Protein AF-A0A924C1M6-F1 (afdb_monomer_lite)

Radius of gyration: 37.77 Å; chains: 1; bounding box: 69×16×115 Å

Sequence (127 aa):
LNNQKEQLKALEKSDDNAKREQRKLKNDQDDVRDRQRKIDKAQNKADRKRDNIESAQNKVAKQTNKLADANSDLIKIQEKFAKKKLRGNLSPIEISQFEVKITKQQLKIKEIETDILKAQQKFDKLQ

Structure (mmCIF, N/CA/C/O backbone):
data_AF-A0A924C1M6-F1
#
_entry.id   AF-A0A924C1M6-F1
#
loop_
_atom_site.group_PDB
_atom_site.id
_atom_site.type_symbol
_atom_site.label_atom_id
_atom_site.label_alt_id
_atom_site.label_comp_id
_atom_site.label_asym_id
_atom_site.label_entity_id
_atom_site.label_seq_id
_atom_site.pdbx_PDB_ins_code
_atom_site.Cartn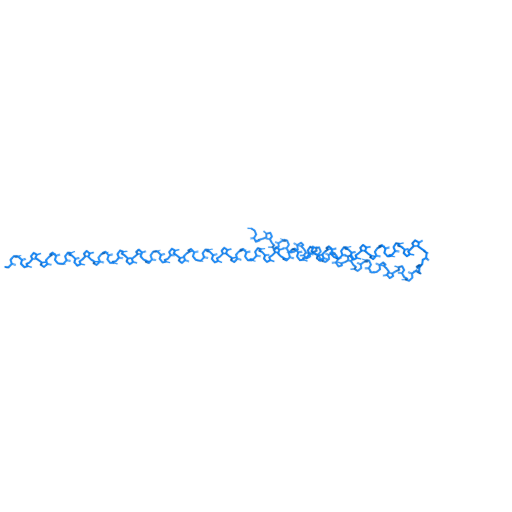_x
_atom_site.Cartn_y
_atom_site.Cartn_z
_atom_site.occupancy
_atom_site.B_iso_or_equiv
_atom_site.auth_seq_id
_atom_site.auth_comp_id
_atom_site.auth_asym_id
_atom_site.auth_atom_id
_atom_site.pdbx_PDB_model_num
ATOM 1 N N . LEU A 1 1 ? -39.194 5.567 76.533 1.00 59.44 1 LEU A N 1
ATOM 2 C CA . LEU A 1 1 ? -38.866 4.259 75.914 1.00 59.44 1 LEU A CA 1
ATOM 3 C C . LEU A 1 1 ? -39.363 4.131 74.465 1.00 59.44 1 LEU A C 1
ATOM 5 O O . LEU A 1 1 ? -38.539 3.818 73.619 1.00 59.44 1 LEU A O 1
ATOM 9 N N . ASN A 1 2 ? -40.629 4.433 74.125 1.00 66.94 2 ASN A N 1
ATOM 10 C CA . ASN A 1 2 ? -41.112 4.340 72.726 1.00 66.94 2 ASN A CA 1
ATOM 11 C C . ASN A 1 2 ? -40.412 5.293 71.735 1.00 66.94 2 ASN A C 1
ATOM 13 O O . ASN A 1 2 ? -40.023 4.859 70.657 1.00 66.94 2 ASN A O 1
ATOM 17 N N . ASN A 1 3 ? -40.162 6.544 72.130 1.00 73.94 3 ASN A N 1
ATOM 18 C CA . ASN A 1 3 ? -39.572 7.565 71.250 1.00 73.94 3 ASN A CA 1
ATOM 19 C C . ASN A 1 3 ? -38.124 7.226 70.805 1.00 73.94 3 ASN A C 1
ATOM 21 O O . ASN A 1 3 ? -37.757 7.383 69.647 1.00 73.94 3 ASN A O 1
ATOM 25 N N . GLN A 1 4 ? -37.313 6.637 71.695 1.00 74.31 4 GLN A N 1
ATOM 26 C CA . GLN A 1 4 ? -35.960 6.162 71.353 1.00 74.31 4 GLN A CA 1
ATOM 27 C C . GLN A 1 4 ? -35.978 4.977 70.372 1.00 74.31 4 GLN A C 1
ATOM 29 O O . GLN A 1 4 ? -35.093 4.848 69.531 1.00 74.31 4 GLN A O 1
ATOM 34 N N . LYS A 1 5 ? -36.997 4.112 70.455 1.00 80.69 5 LYS A N 1
ATOM 35 C CA . LYS A 1 5 ? -37.145 2.939 69.581 1.00 80.69 5 LYS A CA 1
ATOM 36 C C . LYS A 1 5 ? -37.547 3.337 68.155 1.00 80.69 5 LYS A C 1
ATOM 38 O O . LYS A 1 5 ? -37.121 2.696 67.197 1.00 80.69 5 LYS A O 1
ATOM 43 N N . GLU A 1 6 ? -38.343 4.395 68.011 1.00 81.62 6 GLU A N 1
ATOM 44 C CA . GLU A 1 6 ? -38.699 4.983 66.712 1.00 81.62 6 GLU A CA 1
ATOM 45 C C . GLU A 1 6 ? -37.519 5.713 66.068 1.00 81.62 6 GLU A C 1
ATOM 47 O O . GLU A 1 6 ? -37.264 5.519 64.880 1.00 81.62 6 GLU A O 1
ATOM 52 N N . GLN A 1 7 ? -36.744 6.467 66.853 1.00 81.50 7 GLN A N 1
ATOM 53 C CA . GLN A 1 7 ? -35.526 7.126 66.374 1.00 81.50 7 GLN A CA 1
ATOM 54 C C . GLN A 1 7 ? -34.475 6.122 65.878 1.00 81.50 7 GLN A C 1
ATOM 56 O O . GLN A 1 7 ? -33.917 6.312 64.800 1.00 81.50 7 GLN A O 1
ATOM 61 N N . LEU A 1 8 ? -34.258 5.016 66.602 1.00 84.00 8 LEU A N 1
ATOM 62 C CA . LEU A 1 8 ? -33.356 3.940 66.169 1.00 84.00 8 LEU A CA 1
ATOM 63 C C . LEU A 1 8 ? -33.808 3.298 64.847 1.00 84.00 8 LEU A C 1
ATOM 65 O O . LEU A 1 8 ? -32.993 3.128 63.945 1.00 84.00 8 LEU A O 1
ATOM 69 N N . LYS A 1 9 ? -35.109 3.014 64.685 1.00 88.81 9 LYS A N 1
ATOM 70 C CA . LYS A 1 9 ? -35.660 2.472 63.427 1.00 88.81 9 LYS A CA 1
ATOM 71 C C . LYS A 1 9 ? -35.554 3.447 62.253 1.00 88.81 9 LYS A C 1
ATOM 73 O O . LYS A 1 9 ? -35.373 3.017 61.116 1.00 88.81 9 LYS A O 1
ATOM 78 N N . ALA A 1 10 ? -35.721 4.746 62.496 1.00 87.06 10 ALA A N 1
ATOM 79 C CA . ALA A 1 10 ? -35.564 5.765 61.462 1.00 87.06 10 ALA A CA 1
ATOM 80 C C . ALA A 1 10 ? -34.099 5.886 61.016 1.00 87.06 10 ALA A C 1
ATOM 82 O O . ALA A 1 10 ? -33.828 5.975 59.818 1.00 87.06 10 ALA A O 1
ATOM 83 N N . LEU A 1 11 ? -33.163 5.820 61.968 1.00 87.38 11 LEU A N 1
ATOM 84 C CA . LEU A 1 11 ? -31.728 5.842 61.699 1.00 87.38 11 LEU A CA 1
ATOM 85 C C . LEU A 1 11 ? -31.282 4.606 60.901 1.00 87.38 11 LEU A C 1
ATOM 87 O O . LEU A 1 11 ? -30.569 4.747 59.914 1.00 87.38 11 LEU A O 1
ATOM 91 N N . GLU A 1 12 ? -31.768 3.418 61.266 1.00 88.69 12 GLU A N 1
ATOM 92 C CA . GLU A 1 12 ? -31.479 2.156 60.570 1.00 88.69 12 GLU A CA 1
ATOM 93 C C . GLU A 1 12 ? -31.988 2.165 59.117 1.00 88.69 12 GLU A C 1
ATOM 95 O O . GLU A 1 12 ? -31.250 1.828 58.194 1.00 88.69 12 GLU A O 1
ATOM 100 N N . LYS A 1 13 ? -33.213 2.658 58.876 1.00 91.25 13 LYS A N 1
ATOM 101 C CA . LYS A 1 13 ? -33.745 2.836 57.511 1.00 91.25 13 LYS A CA 1
ATOM 102 C C . LYS A 1 13 ? -32.950 3.852 56.690 1.00 91.25 13 LYS A C 1
ATOM 104 O O . LYS A 1 13 ? -32.805 3.677 55.481 1.00 91.25 13 LYS A O 1
ATOM 109 N N . SER A 1 14 ? -32.482 4.924 57.328 1.00 90.81 14 SER A N 1
ATOM 110 C CA . SER A 1 14 ? -31.649 5.940 56.679 1.00 90.81 14 SER A CA 1
ATOM 111 C C . SER A 1 14 ? -30.296 5.358 56.262 1.00 90.81 14 SER A C 1
ATOM 113 O O . SER A 1 14 ? -29.887 5.520 55.113 1.00 90.81 14 SER A O 1
ATOM 115 N N . ASP A 1 15 ? -29.649 4.600 57.151 1.00 91.94 15 ASP A N 1
ATOM 116 C CA . ASP A 1 15 ? -28.372 3.930 56.883 1.00 91.94 15 ASP A CA 1
ATOM 117 C C . ASP A 1 15 ? -28.503 2.861 55.781 1.00 91.94 15 ASP A C 1
ATOM 119 O O . ASP A 1 15 ? -27.688 2.792 54.859 1.00 91.94 15 ASP A O 1
ATOM 123 N N . ASP A 1 16 ? -29.586 2.079 55.791 1.00 93.69 16 ASP A N 1
ATOM 124 C CA . ASP A 1 16 ? -29.884 1.115 54.728 1.00 93.69 16 ASP A CA 1
ATOM 125 C C . ASP A 1 16 ? -30.121 1.782 53.367 1.00 93.69 16 ASP A C 1
ATOM 127 O O . ASP A 1 16 ? -29.648 1.285 52.337 1.00 93.69 16 ASP A O 1
ATOM 131 N N . ASN A 1 17 ? -30.830 2.913 53.337 1.00 94.06 17 ASN A N 1
ATOM 132 C CA . ASN A 1 17 ? -31.024 3.682 52.109 1.00 94.06 17 ASN A CA 1
ATOM 133 C C . ASN A 1 17 ? -29.704 4.271 51.601 1.00 94.06 17 ASN A C 1
ATOM 135 O O . ASN A 1 17 ? -29.398 4.113 50.418 1.00 94.06 17 ASN A O 1
ATOM 139 N N . ALA A 1 18 ? -28.884 4.845 52.485 1.00 93.38 18 ALA A N 1
ATOM 140 C CA . ALA A 1 18 ? -27.566 5.368 52.136 1.00 93.38 18 ALA A CA 1
ATOM 141 C C . ALA A 1 18 ? -26.653 4.270 51.560 1.00 93.38 18 ALA A C 1
ATOM 143 O O . ALA A 1 18 ? -26.032 4.463 50.514 1.00 93.38 18 ALA A O 1
ATOM 144 N N . LYS A 1 19 ? -26.635 3.072 52.162 1.00 94.88 19 LYS A N 1
ATOM 145 C CA . LYS A 1 19 ? -25.890 1.913 51.632 1.00 94.88 19 LYS A CA 1
ATOM 146 C C . LYS A 1 19 ? -26.399 1.470 50.263 1.00 94.88 19 LYS A C 1
ATOM 148 O O . LYS A 1 19 ? -25.598 1.117 49.396 1.00 94.88 19 LYS A O 1
ATOM 153 N N . ARG A 1 20 ? -27.719 1.452 50.046 1.00 94.88 20 ARG A N 1
ATOM 154 C CA . ARG A 1 20 ? -28.312 1.101 48.742 1.00 94.88 20 ARG A CA 1
ATOM 155 C C . ARG A 1 20 ? -27.936 2.114 47.668 1.00 94.88 20 ARG A C 1
ATOM 157 O O . ARG A 1 20 ? -27.592 1.711 46.561 1.00 94.88 20 ARG A O 1
ATOM 164 N N . GLU A 1 21 ? -27.973 3.397 47.993 1.00 94.31 21 GLU A N 1
ATOM 165 C CA . GLU A 1 21 ? -27.620 4.477 47.075 1.00 94.31 21 GLU A CA 1
ATOM 166 C C . GLU A 1 21 ? -26.126 4.470 46.742 1.00 94.31 21 GLU A C 1
ATOM 168 O O . GLU A 1 21 ? -25.753 4.523 45.573 1.00 94.31 21 GLU A O 1
ATOM 173 N N . GLN A 1 22 ? -25.269 4.238 47.737 1.00 94.94 22 GLN A N 1
ATOM 174 C CA . GLN A 1 22 ? -23.832 4.076 47.528 1.00 94.94 22 GLN A CA 1
ATOM 175 C C . GLN A 1 22 ? -23.506 2.867 46.633 1.00 94.94 22 GLN A C 1
ATOM 177 O O . GLN A 1 22 ? -22.634 2.952 45.769 1.00 94.94 22 GLN A O 1
ATOM 182 N N . ARG A 1 23 ? -24.229 1.746 46.787 1.00 96.19 23 ARG A N 1
ATOM 183 C CA . ARG A 1 23 ? -24.095 0.579 45.894 1.00 96.19 23 ARG A CA 1
ATOM 184 C C . ARG A 1 23 ? -24.534 0.893 44.465 1.00 96.19 23 ARG A C 1
ATOM 186 O O . ARG A 1 23 ? -23.849 0.476 43.539 1.00 96.19 23 ARG A O 1
ATOM 193 N N . LYS A 1 24 ? -25.640 1.623 44.283 1.00 96.19 24 LYS A N 1
ATOM 194 C CA . LYS A 1 24 ? -26.103 2.048 42.951 1.00 96.19 24 LYS A CA 1
ATOM 195 C C . LYS A 1 24 ? -25.076 2.946 42.270 1.00 96.19 24 LYS A C 1
ATOM 197 O O . LYS A 1 24 ? -24.650 2.625 41.173 1.00 96.19 24 LYS A O 1
ATOM 202 N N . LEU A 1 25 ? -24.598 3.979 42.965 1.00 95.25 25 LEU A N 1
ATOM 203 C CA . LEU A 1 25 ? -23.572 4.884 42.441 1.00 95.25 25 LEU A CA 1
ATOM 204 C C . LEU A 1 25 ? -22.293 4.141 42.049 1.00 95.25 25 LEU A C 1
ATOM 206 O O . LEU A 1 25 ? -21.715 4.426 41.003 1.00 95.25 25 LEU A O 1
ATOM 210 N N . LYS A 1 26 ? -21.857 3.170 42.860 1.00 96.12 26 LYS A N 1
ATOM 211 C CA . LYS A 1 26 ? -20.696 2.341 42.524 1.00 96.12 26 LYS A CA 1
ATOM 212 C C . LYS A 1 26 ? -20.940 1.512 41.259 1.00 96.12 26 LYS A C 1
ATOM 214 O O . LYS A 1 26 ? -20.083 1.494 40.384 1.00 96.12 26 LYS A O 1
ATOM 219 N N . ASN A 1 27 ? -22.100 0.864 41.152 1.00 96.50 27 ASN A N 1
ATOM 220 C CA . ASN A 1 27 ? -22.454 0.088 39.964 1.00 96.50 27 ASN A CA 1
ATOM 221 C C . ASN A 1 27 ? -22.513 0.975 38.712 1.00 96.50 27 ASN A C 1
ATOM 223 O O . ASN A 1 27 ? -21.968 0.599 37.681 1.00 96.50 27 ASN A O 1
ATOM 227 N N . ASP A 1 28 ? -23.096 2.171 38.815 1.00 96.19 28 ASP A N 1
ATOM 228 C CA . ASP A 1 28 ? -23.160 3.129 37.708 1.00 96.19 28 ASP A CA 1
ATOM 229 C C . ASP A 1 28 ? -21.754 3.597 37.291 1.00 96.19 28 ASP A C 1
ATOM 231 O O . ASP A 1 28 ? -21.456 3.708 36.101 1.00 96.19 28 ASP A O 1
ATOM 235 N N . GLN A 1 29 ? -20.854 3.833 38.254 1.00 96.62 29 GLN A N 1
ATOM 236 C CA . GLN A 1 29 ? -19.452 4.163 37.976 1.00 96.62 29 GLN A CA 1
ATOM 237 C C . GLN A 1 29 ? -18.710 3.018 37.280 1.00 96.62 29 GLN A C 1
ATOM 239 O O . GLN A 1 29 ? -17.971 3.264 36.321 1.00 96.62 29 GLN A O 1
ATOM 244 N N . ASP A 1 30 ? -18.901 1.782 37.742 1.00 97.56 30 ASP A N 1
ATOM 245 C CA . ASP A 1 30 ? -18.298 0.593 37.136 1.00 97.56 30 ASP A CA 1
ATOM 246 C C . ASP A 1 30 ? -18.821 0.393 35.699 1.00 97.56 30 ASP A C 1
ATOM 248 O O . ASP A 1 30 ? -18.026 0.204 34.773 1.00 97.56 30 ASP A O 1
ATOM 252 N N . ASP A 1 31 ? -20.126 0.574 35.474 1.00 97.44 31 ASP A N 1
ATOM 253 C CA . ASP A 1 31 ? -20.755 0.518 34.151 1.00 97.44 31 ASP A CA 1
ATOM 254 C C . ASP A 1 31 ? -20.215 1.593 33.199 1.00 97.44 31 ASP A C 1
ATOM 256 O O . ASP A 1 31 ? -19.897 1.306 32.038 1.00 97.44 31 ASP A O 1
ATOM 260 N N . VAL A 1 32 ? -20.085 2.839 33.667 1.00 97.31 32 VAL A N 1
ATOM 261 C CA . VAL A 1 32 ? -19.502 3.937 32.880 1.00 97.31 32 VAL A CA 1
ATOM 262 C C . VAL A 1 32 ? -18.053 3.621 32.521 1.00 97.31 32 VAL A C 1
ATOM 264 O O . VAL A 1 32 ? -17.654 3.776 31.364 1.00 97.31 32 VAL A O 1
ATOM 267 N N . ARG A 1 33 ? -17.265 3.120 33.477 1.00 97.12 33 ARG A N 1
ATOM 268 C CA . ARG A 1 33 ? -15.863 2.757 33.250 1.00 97.12 33 ARG A CA 1
ATOM 269 C C . ARG A 1 33 ? -15.726 1.635 32.226 1.00 97.12 33 ARG A C 1
ATOM 271 O O . ARG A 1 33 ? -14.847 1.692 31.363 1.00 97.12 33 ARG A O 1
ATOM 278 N N . ASP A 1 34 ? -16.589 0.631 32.287 1.00 97.62 34 ASP A N 1
ATOM 279 C CA . ASP A 1 34 ? -16.573 -0.477 31.338 1.00 97.62 34 ASP A CA 1
ATOM 280 C C . ASP A 1 34 ? -17.051 -0.063 29.945 1.00 97.62 34 ASP A C 1
ATOM 282 O O . ASP A 1 34 ? -16.489 -0.524 28.944 1.00 97.62 34 ASP A O 1
ATOM 286 N N . ARG A 1 35 ? -18.018 0.857 29.846 1.00 97.06 35 ARG A N 1
ATOM 287 C CA . ARG A 1 35 ? -18.387 1.488 28.568 1.00 97.06 35 ARG A CA 1
ATOM 288 C C . ARG A 1 35 ? -17.218 2.278 27.985 1.00 97.06 35 ARG A C 1
ATOM 290 O O . ARG A 1 35 ? -16.899 2.067 26.816 1.00 97.06 35 ARG A O 1
ATOM 297 N N . GLN A 1 36 ? -16.533 3.093 28.788 1.00 97.25 36 GLN A N 1
ATOM 298 C CA . GLN A 1 36 ? -15.367 3.855 28.333 1.00 97.25 36 GLN A CA 1
ATOM 299 C C . GLN A 1 36 ? -14.266 2.927 27.812 1.00 97.25 36 GLN A C 1
ATOM 301 O O . GLN A 1 36 ? -13.809 3.078 26.685 1.00 97.25 36 GLN A O 1
ATOM 306 N N . ARG A 1 37 ? -13.932 1.865 28.557 1.00 97.81 37 ARG A N 1
ATOM 307 C CA . ARG A 1 37 ? -12.951 0.858 28.115 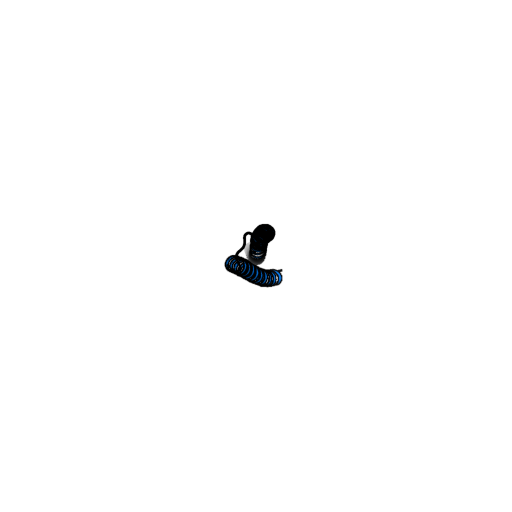1.00 97.81 37 ARG A CA 1
ATOM 308 C C . ARG A 1 37 ? -13.327 0.196 26.789 1.00 97.81 37 ARG A C 1
ATOM 310 O O . ARG A 1 37 ? -12.443 -0.138 26.001 1.00 97.81 37 ARG A O 1
ATOM 317 N N . LYS A 1 38 ? -14.618 -0.062 26.546 1.00 97.75 38 LYS A N 1
ATOM 318 C CA . LYS A 1 38 ? -15.092 -0.624 25.270 1.00 97.75 38 LYS A CA 1
ATOM 319 C C . LYS A 1 38 ? -14.931 0.383 24.131 1.00 97.75 38 LYS A C 1
ATOM 321 O O . LYS A 1 38 ? -14.486 -0.020 23.057 1.00 97.75 38 LYS A O 1
ATOM 326 N N . ILE A 1 39 ? -15.238 1.657 24.377 1.00 97.38 39 ILE A N 1
ATOM 327 C CA . ILE A 1 39 ? -15.037 2.749 23.416 1.00 97.38 39 ILE A CA 1
ATOM 328 C C . ILE A 1 39 ? -13.551 2.876 23.070 1.00 97.38 39 ILE A C 1
ATOM 330 O O . ILE A 1 39 ? -13.207 2.790 21.893 1.00 97.38 39 ILE A O 1
ATOM 334 N N . ASP A 1 40 ? -12.667 2.947 24.066 1.00 97.31 40 ASP A N 1
ATOM 335 C CA . ASP A 1 40 ? -11.221 3.083 23.852 1.00 97.31 40 ASP A CA 1
ATOM 336 C C . ASP A 1 40 ? -10.656 1.896 23.054 1.00 97.31 40 ASP A C 1
ATOM 338 O O . ASP A 1 40 ? -9.836 2.051 22.149 1.00 97.31 40 ASP A O 1
ATOM 342 N N . LYS A 1 41 ? -11.111 0.669 23.349 1.00 97.69 41 LYS A N 1
ATOM 343 C CA . LYS A 1 41 ? -10.726 -0.529 22.581 1.00 97.69 41 LYS A CA 1
ATOM 344 C C . LYS A 1 41 ? -11.206 -0.462 21.132 1.00 97.69 41 LYS A C 1
ATOM 346 O O . LYS A 1 41 ? -10.471 -0.873 20.234 1.00 97.69 41 LYS A O 1
ATOM 351 N N . ALA A 1 42 ? -12.425 0.021 20.901 1.00 97.00 42 ALA A N 1
ATOM 352 C CA . ALA A 1 42 ? -12.978 0.168 19.561 1.00 97.00 42 ALA A CA 1
ATOM 353 C C . ALA A 1 42 ? -12.231 1.244 18.758 1.00 97.00 42 ALA A C 1
ATOM 355 O O . ALA A 1 42 ? -11.865 0.983 17.613 1.00 97.00 42 ALA A O 1
ATOM 356 N N . GLN A 1 43 ? -11.937 2.393 19.374 1.00 97.31 43 GLN A N 1
ATOM 357 C CA . GLN A 1 43 ? -11.142 3.471 18.776 1.00 97.31 43 GLN A CA 1
ATOM 358 C C . GLN A 1 43 ? -9.746 2.977 18.397 1.00 97.31 43 GLN A C 1
ATOM 360 O O . GLN A 1 43 ? -9.393 2.999 17.224 1.00 97.31 43 GLN A O 1
ATOM 365 N N . ASN A 1 44 ? -9.023 2.362 19.337 1.00 97.50 44 ASN A N 1
ATOM 366 C CA . ASN A 1 44 ? -7.699 1.795 19.069 1.00 97.50 44 ASN A CA 1
ATOM 367 C C . ASN A 1 44 ? -7.702 0.769 17.922 1.00 97.50 44 ASN A C 1
ATOM 369 O O . ASN A 1 44 ? -6.746 0.676 17.152 1.00 97.50 44 ASN A O 1
ATOM 373 N N . LYS A 1 45 ? -8.761 -0.043 17.797 1.00 96.50 45 LYS A N 1
ATOM 374 C CA . LYS A 1 45 ? -8.894 -0.997 16.687 1.00 96.50 45 LYS A CA 1
ATOM 375 C C . LYS A 1 45 ? -9.148 -0.284 15.355 1.00 96.50 45 LYS A C 1
ATOM 377 O O . LYS A 1 45 ? -8.615 -0.719 14.335 1.00 96.50 45 LYS A O 1
ATOM 382 N N . ALA A 1 46 ? -9.956 0.773 15.361 1.00 95.81 46 ALA A N 1
ATOM 383 C CA . ALA A 1 46 ? -10.233 1.580 14.180 1.00 95.81 46 ALA A CA 1
ATOM 384 C C . ALA A 1 46 ? -8.980 2.326 13.702 1.00 95.81 46 ALA A C 1
ATOM 386 O O . ALA A 1 46 ? -8.674 2.268 12.512 1.00 95.81 46 ALA A O 1
ATOM 387 N N . ASP A 1 47 ? -8.222 2.927 14.618 1.00 97.25 47 ASP A N 1
ATOM 388 C CA . ASP A 1 47 ? -6.983 3.643 14.306 1.00 97.25 47 ASP A CA 1
ATOM 389 C C 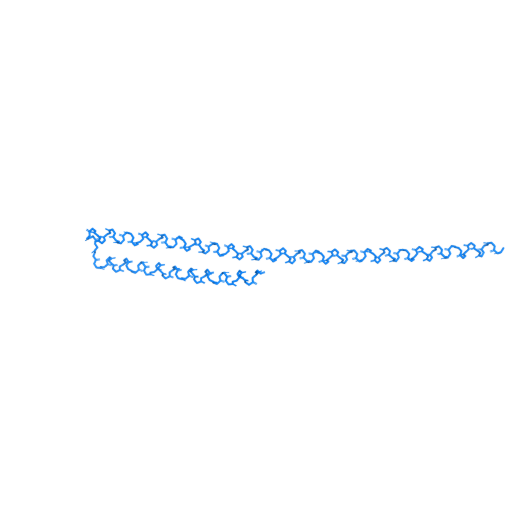. ASP A 1 47 ? -5.947 2.695 13.698 1.00 97.25 47 ASP A C 1
ATOM 391 O O . ASP A 1 47 ? -5.471 2.927 12.592 1.00 97.25 47 ASP A O 1
ATOM 395 N N . ARG A 1 48 ? -5.740 1.514 14.298 1.00 96.25 48 ARG A N 1
ATOM 396 C CA . ARG A 1 48 ? -4.882 0.473 13.701 1.00 96.25 48 ARG A CA 1
ATOM 397 C C . ARG A 1 48 ? -5.344 0.036 12.310 1.00 96.25 48 ARG A C 1
ATOM 399 O O . ARG A 1 48 ? -4.510 -0.279 11.463 1.00 96.25 48 ARG A O 1
ATOM 406 N N . LYS A 1 49 ? -6.659 -0.044 12.057 1.00 95.19 49 LYS A N 1
ATOM 407 C CA . LYS A 1 49 ? -7.174 -0.372 10.714 1.00 95.19 49 LYS A CA 1
ATOM 408 C C . LYS A 1 49 ? -6.826 0.750 9.729 1.00 95.19 49 LYS A C 1
ATOM 410 O O . LYS A 1 49 ? -6.364 0.441 8.635 1.00 95.19 49 LYS A O 1
ATOM 415 N N . ARG A 1 50 ? -7.000 2.017 10.121 1.00 95.44 50 ARG A N 1
ATOM 416 C CA . ARG A 1 50 ? -6.642 3.187 9.301 1.00 95.44 50 ARG A CA 1
ATOM 417 C C . ARG A 1 50 ? -5.151 3.216 8.977 1.00 95.44 50 ARG A C 1
ATOM 419 O O . ARG A 1 50 ? -4.818 3.263 7.797 1.00 95.44 50 ARG A O 1
ATOM 426 N N . ASP A 1 51 ? -4.285 3.058 9.975 1.00 96.44 51 ASP A N 1
ATOM 427 C CA . ASP A 1 51 ? -2.826 3.054 9.790 1.00 96.44 51 ASP A CA 1
ATOM 428 C C . ASP A 1 51 ? -2.375 1.958 8.812 1.00 96.44 51 ASP A C 1
ATOM 430 O O . ASP A 1 51 ? -1.510 2.168 7.955 1.00 96.44 51 ASP A O 1
ATOM 434 N N . ASN A 1 52 ? -2.988 0.772 8.906 1.00 95.56 52 ASN A N 1
ATOM 435 C CA . ASN A 1 52 ? -2.704 -0.342 8.004 1.00 95.56 52 ASN A CA 1
ATOM 436 C C . ASN A 1 52 ? -3.149 -0.049 6.564 1.00 95.56 52 ASN A C 1
ATOM 438 O O . ASN A 1 52 ? -2.404 -0.349 5.628 1.00 95.56 52 ASN A O 1
ATOM 442 N N . ILE A 1 53 ? -4.340 0.533 6.382 1.00 95.56 53 ILE A N 1
ATOM 443 C CA . ILE A 1 53 ? -4.853 0.943 5.066 1.00 95.56 53 ILE A CA 1
ATOM 444 C C . ILE A 1 53 ? -3.934 2.003 4.455 1.00 95.56 53 ILE A C 1
ATOM 446 O O . ILE A 1 53 ? -3.491 1.836 3.319 1.00 95.56 53 ILE A O 1
ATOM 450 N N . GLU A 1 54 ? -3.590 3.047 5.210 1.00 95.88 54 GLU A N 1
ATOM 451 C CA . GLU A 1 54 ? -2.719 4.128 4.744 1.00 95.88 54 GLU A CA 1
ATOM 452 C C . GLU A 1 54 ? -1.331 3.600 4.357 1.00 95.88 54 GLU A C 1
ATOM 454 O O . GLU A 1 54 ? -0.808 3.897 3.280 1.00 95.88 54 GLU A O 1
ATOM 459 N N . SER A 1 55 ? -0.747 2.738 5.191 1.00 95.56 55 SER A N 1
ATOM 460 C CA . SER A 1 55 ? 0.542 2.100 4.909 1.00 95.56 55 SER A CA 1
ATOM 461 C C . SER A 1 55 ? 0.506 1.261 3.628 1.00 95.56 55 SER A C 1
ATOM 463 O O . SER A 1 55 ? 1.448 1.296 2.827 1.00 95.56 55 SER A O 1
ATOM 465 N N . ALA A 1 56 ? -0.576 0.510 3.407 1.00 95.38 56 ALA A N 1
ATOM 466 C CA . ALA A 1 56 ? -0.759 -0.286 2.199 1.00 95.38 56 ALA A CA 1
ATOM 467 C C . ALA A 1 56 ? -0.959 0.598 0.953 1.00 95.38 56 ALA A C 1
ATOM 469 O O . ALA A 1 56 ? -0.311 0.352 -0.067 1.00 95.38 56 ALA A O 1
ATOM 470 N N . GLN A 1 57 ? -1.747 1.671 1.054 1.00 95.12 57 GLN A N 1
ATOM 471 C CA . GLN A 1 57 ? -1.937 2.652 -0.019 1.00 95.12 57 GLN A CA 1
ATOM 472 C C . GLN A 1 57 ? -0.616 3.326 -0.409 1.00 95.12 57 GLN A C 1
ATOM 474 O O . GLN A 1 57 ? -0.258 3.381 -1.586 1.00 95.12 57 GLN A O 1
ATOM 479 N N . ASN A 1 58 ? 0.166 3.756 0.583 1.00 95.94 58 ASN A N 1
ATOM 480 C CA . ASN A 1 58 ? 1.487 4.345 0.374 1.00 95.94 58 ASN A CA 1
ATOM 481 C C . ASN A 1 58 ? 2.445 3.376 -0.328 1.00 95.94 58 ASN A C 1
ATOM 483 O O . ASN A 1 58 ? 3.280 3.788 -1.138 1.00 95.94 58 ASN A O 1
ATOM 487 N N . LYS A 1 59 ? 2.337 2.074 -0.046 1.00 95.62 59 LYS A N 1
ATOM 488 C CA . LYS A 1 59 ? 3.143 1.055 -0.721 1.00 95.62 59 LYS A CA 1
ATOM 489 C C . LYS A 1 59 ? 2.768 0.907 -2.195 1.00 95.62 59 LYS A C 1
ATOM 491 O O . LYS A 1 59 ? 3.680 0.820 -3.017 1.00 95.62 59 LYS A O 1
ATOM 496 N N . VAL A 1 60 ? 1.474 0.911 -2.523 1.00 96.25 60 VAL A N 1
ATOM 497 C CA . VAL A 1 60 ? 0.999 0.916 -3.918 1.00 96.25 60 VAL A CA 1
ATOM 498 C C . VAL A 1 60 ? 1.531 2.155 -4.639 1.00 96.25 60 VAL A C 1
ATOM 500 O O . VAL A 1 60 ? 2.228 2.016 -5.640 1.00 96.25 60 VAL A O 1
ATOM 503 N N . ALA A 1 61 ? 1.328 3.348 -4.072 1.00 97.00 61 ALA A N 1
ATOM 504 C CA . ALA A 1 61 ? 1.779 4.608 -4.667 1.00 97.00 61 ALA A CA 1
ATOM 505 C C . ALA A 1 61 ? 3.294 4.629 -4.949 1.00 97.00 61 ALA A C 1
ATOM 507 O O . ALA A 1 61 ? 3.723 5.002 -6.041 1.00 97.00 61 ALA A O 1
ATOM 508 N N . LYS A 1 62 ? 4.122 4.160 -4.003 1.00 96.62 62 LYS A N 1
ATOM 509 C CA . LYS A 1 62 ? 5.581 4.066 -4.196 1.00 96.62 62 LYS A CA 1
ATOM 510 C C . LYS A 1 62 ? 5.970 3.151 -5.357 1.00 96.62 62 LYS A C 1
ATOM 512 O O . LYS A 1 62 ? 6.923 3.460 -6.068 1.00 96.62 62 LYS A O 1
ATOM 517 N N . GLN A 1 63 ? 5.280 2.025 -5.535 1.00 97.38 63 GLN A N 1
ATOM 518 C CA . GLN A 1 63 ? 5.573 1.111 -6.640 1.00 97.38 63 GLN A CA 1
ATOM 519 C C . GLN A 1 63 ? 5.089 1.672 -7.981 1.00 97.38 63 GLN A C 1
ATOM 521 O O . GLN A 1 63 ? 5.816 1.581 -8.965 1.00 97.38 63 GLN A O 1
ATOM 526 N N . THR A 1 64 ? 3.936 2.344 -8.010 1.00 96.62 64 THR A N 1
ATOM 527 C CA . THR A 1 64 ? 3.452 3.059 -9.201 1.00 96.62 64 THR A CA 1
ATOM 528 C C . THR A 1 64 ? 4.430 4.146 -9.650 1.00 96.62 64 THR A C 1
ATOM 530 O O . THR A 1 64 ? 4.730 4.243 -10.838 1.00 96.62 64 THR A O 1
ATOM 533 N N . ASN A 1 65 ? 5.009 4.909 -8.718 1.00 97.94 65 ASN A N 1
ATOM 534 C CA . ASN A 1 65 ? 6.035 5.902 -9.055 1.00 97.94 65 ASN A CA 1
ATOM 535 C C . ASN A 1 65 ? 7.291 5.244 -9.646 1.00 97.94 65 ASN A C 1
ATOM 537 O O . ASN A 1 65 ? 7.780 5.671 -10.687 1.00 97.94 65 ASN A O 1
ATOM 541 N N . LYS A 1 66 ? 7.767 4.141 -9.050 1.00 97.88 66 LYS A N 1
ATOM 542 C CA . LYS A 1 66 ? 8.893 3.370 -9.606 1.00 97.88 66 LYS A CA 1
ATOM 543 C C . LYS A 1 66 ? 8.604 2.832 -11.007 1.00 97.88 66 LYS A C 1
ATOM 545 O O . LYS A 1 66 ? 9.518 2.769 -11.825 1.00 97.88 66 LYS A O 1
ATOM 550 N N . LEU A 1 67 ? 7.362 2.428 -11.278 1.00 98.25 67 LEU A N 1
ATOM 551 C CA . LEU A 1 67 ? 6.935 1.985 -12.603 1.00 98.25 67 LEU A CA 1
ATOM 552 C C . LEU A 1 67 ? 7.003 3.137 -13.612 1.00 98.25 67 LEU A C 1
ATOM 554 O O . LEU A 1 67 ? 7.521 2.952 -14.711 1.00 98.25 67 LEU A O 1
ATOM 558 N N . ALA A 1 68 ? 6.526 4.326 -13.235 1.00 98.31 68 ALA A N 1
ATOM 559 C CA . ALA A 1 68 ? 6.601 5.516 -14.079 1.00 98.31 68 ALA A CA 1
ATOM 560 C C . ALA A 1 68 ? 8.056 5.878 -14.425 1.00 98.31 68 ALA A C 1
ATOM 562 O O . ALA A 1 68 ? 8.376 6.067 -15.602 1.00 98.31 68 ALA A O 1
ATOM 563 N N . ASP A 1 69 ? 8.951 5.875 -13.434 1.00 98.31 69 ASP A N 1
ATOM 564 C CA . ASP A 1 69 ? 10.383 6.119 -13.645 1.00 98.31 69 ASP A CA 1
ATOM 565 C C . ASP A 1 69 ? 11.004 5.057 -14.564 1.00 98.31 69 ASP A C 1
ATOM 567 O O . ASP A 1 69 ? 11.695 5.381 -15.531 1.00 98.31 69 ASP A O 1
ATOM 571 N N . ALA A 1 70 ? 10.706 3.776 -14.320 1.00 98.19 70 ALA A N 1
ATOM 572 C CA . ALA A 1 70 ? 11.226 2.677 -15.126 1.00 98.19 70 ALA A CA 1
ATOM 573 C C . ALA A 1 70 ? 10.751 2.736 -16.590 1.00 98.19 70 ALA A C 1
ATOM 575 O O . ALA A 1 70 ? 11.534 2.432 -17.496 1.00 98.19 70 ALA A O 1
ATOM 576 N N . ASN A 1 71 ? 9.505 3.149 -16.827 1.00 98.19 71 ASN A N 1
ATOM 577 C CA . ASN A 1 71 ? 8.969 3.382 -18.167 1.00 98.19 71 ASN A CA 1
ATOM 578 C C . ASN A 1 71 ? 9.643 4.580 -18.848 1.00 98.19 71 ASN A C 1
ATOM 580 O O . ASN A 1 71 ? 10.021 4.483 -20.014 1.00 98.19 71 ASN A O 1
ATOM 584 N N . SER A 1 72 ? 9.865 5.680 -18.121 1.00 98.44 72 SER A N 1
ATOM 585 C CA . SER A 1 72 ? 10.605 6.844 -18.630 1.00 98.44 72 SER A CA 1
ATOM 586 C C . SER A 1 72 ? 12.025 6.469 -19.065 1.00 98.44 72 SER A C 1
ATOM 588 O O . SER A 1 72 ? 12.478 6.846 -20.148 1.00 98.44 72 SER A O 1
ATOM 590 N N . ASP A 1 73 ? 12.718 5.655 -18.269 1.00 98.06 73 ASP A N 1
ATOM 591 C CA . ASP A 1 73 ? 14.048 5.152 -18.614 1.00 98.06 73 ASP A CA 1
ATOM 592 C C . ASP A 1 73 ? 14.028 4.242 -19.848 1.00 98.06 73 ASP A C 1
ATOM 594 O O . ASP A 1 73 ? 14.904 4.359 -20.710 1.00 98.06 73 ASP A O 1
ATOM 598 N N . LEU A 1 74 ? 13.022 3.367 -19.975 1.00 98.31 74 LEU A N 1
ATOM 599 C CA . LEU A 1 74 ? 12.853 2.529 -21.164 1.00 98.31 74 LEU A CA 1
ATOM 600 C C . LEU A 1 74 ? 12.681 3.385 -22.424 1.00 98.31 74 LEU A C 1
ATOM 602 O O . LEU A 1 74 ? 13.375 3.144 -23.414 1.00 98.31 74 LEU A O 1
ATOM 606 N N . ILE A 1 75 ? 11.821 4.406 -22.363 1.00 98.38 75 ILE A N 1
ATOM 607 C CA . ILE A 1 75 ? 11.586 5.342 -23.470 1.00 98.38 75 ILE A CA 1
ATOM 608 C C . ILE A 1 75 ? 12.899 6.017 -23.874 1.00 98.38 75 ILE A C 1
ATOM 610 O O . ILE A 1 75 ? 13.282 5.959 -25.040 1.00 98.38 75 ILE A O 1
ATOM 614 N N . LYS A 1 76 ? 13.668 6.558 -22.919 1.00 98.31 76 LYS A N 1
ATOM 615 C CA . LYS A 1 76 ? 14.968 7.195 -23.207 1.00 98.31 76 LYS A CA 1
ATOM 616 C C . LYS A 1 76 ? 15.958 6.240 -23.880 1.00 98.31 76 LYS A C 1
ATOM 618 O O . LYS A 1 76 ? 16.704 6.646 -24.777 1.00 98.31 76 LYS A O 1
ATOM 623 N N . ILE A 1 77 ? 16.003 4.972 -23.457 1.00 97.38 77 ILE A N 1
ATOM 624 C CA . ILE A 1 77 ? 16.867 3.956 -24.081 1.00 97.38 77 ILE A CA 1
ATOM 625 C C . ILE A 1 77 ? 16.417 3.695 -25.524 1.00 97.38 77 ILE A C 1
ATOM 627 O O . ILE A 1 77 ? 17.262 3.667 -26.424 1.00 97.38 77 ILE A O 1
ATOM 631 N N . GLN A 1 78 ? 15.112 3.536 -25.751 1.00 97.56 78 GLN A N 1
ATOM 632 C CA . GLN A 1 78 ? 14.530 3.298 -27.073 1.00 97.56 78 GLN A CA 1
ATOM 633 C C . GLN A 1 78 ? 14.750 4.487 -28.016 1.00 97.56 78 GLN A C 1
ATOM 635 O O . GLN A 1 78 ? 15.195 4.289 -29.145 1.00 97.56 78 GLN A O 1
ATOM 640 N N . GLU A 1 79 ? 14.545 5.719 -27.550 1.00 97.75 79 GLU A N 1
ATOM 641 C CA . GLU A 1 79 ? 14.811 6.940 -28.317 1.00 97.75 79 GLU A CA 1
ATOM 642 C C . GLU A 1 79 ? 16.288 7.060 -28.697 1.00 97.75 79 GLU A C 1
ATOM 644 O O . GLU A 1 79 ? 16.627 7.347 -29.849 1.00 97.75 79 GLU A O 1
ATOM 649 N N . LYS A 1 80 ? 17.198 6.793 -27.749 1.00 96.00 80 LYS A N 1
ATOM 650 C CA . LYS A 1 80 ? 18.642 6.804 -28.015 1.00 96.00 80 LYS A CA 1
ATOM 651 C C . LYS A 1 80 ? 19.026 5.747 -29.048 1.00 96.00 80 LYS A C 1
ATOM 653 O O . LYS A 1 80 ? 19.846 6.033 -29.924 1.00 96.00 80 LYS A O 1
ATOM 658 N N . PHE A 1 81 ? 18.444 4.553 -28.952 1.00 96.19 81 PHE A N 1
ATOM 659 C CA . PHE A 1 81 ? 18.664 3.474 -29.909 1.00 96.19 81 PHE A CA 1
ATOM 660 C C . PHE A 1 81 ? 18.148 3.851 -31.302 1.00 96.19 81 PHE A C 1
ATOM 662 O O . PHE A 1 81 ? 18.921 3.821 -32.257 1.00 96.19 81 PHE A O 1
ATOM 669 N N . ALA A 1 82 ? 16.896 4.304 -31.410 1.00 95.56 82 ALA A N 1
ATOM 670 C CA . ALA A 1 82 ? 16.288 4.749 -32.661 1.00 95.56 82 ALA A CA 1
ATOM 671 C C . ALA A 1 82 ? 17.097 5.877 -33.317 1.00 95.56 82 ALA A C 1
ATOM 673 O O . ALA A 1 82 ? 17.450 5.785 -34.491 1.00 95.56 82 ALA A O 1
ATOM 674 N N . LYS A 1 83 ? 17.494 6.898 -32.548 1.00 96.25 83 LYS A N 1
ATOM 675 C CA . LYS A 1 83 ? 18.311 8.015 -33.042 1.00 96.25 83 LYS A CA 1
ATOM 676 C C . LYS A 1 83 ? 19.675 7.560 -33.560 1.00 96.25 83 LYS A C 1
ATOM 678 O O . LYS A 1 83 ? 20.129 8.050 -34.592 1.00 96.25 83 LYS A O 1
ATOM 683 N N . LYS A 1 84 ? 20.348 6.645 -32.855 1.00 94.56 84 LYS A N 1
ATOM 684 C CA . LYS A 1 84 ? 21.632 6.090 -33.307 1.00 94.56 84 LYS A CA 1
ATOM 685 C C . LYS A 1 84 ? 21.472 5.214 -34.555 1.00 94.56 84 LYS A C 1
ATOM 687 O O . LYS A 1 84 ? 22.295 5.320 -35.460 1.00 94.56 84 LYS A O 1
ATOM 692 N N . LYS A 1 85 ? 20.406 4.410 -34.617 1.00 92.06 85 LYS A N 1
ATOM 693 C CA . LYS A 1 85 ? 20.076 3.550 -35.761 1.00 92.06 85 LYS A CA 1
ATOM 694 C C . LYS A 1 85 ? 19.786 4.370 -37.017 1.00 92.06 85 LYS A C 1
ATOM 696 O O . LYS A 1 85 ? 20.366 4.090 -38.057 1.00 92.06 85 LYS A O 1
ATOM 701 N N . LEU A 1 86 ? 18.978 5.427 -36.904 1.00 93.19 86 LEU A N 1
ATOM 702 C CA . LEU A 1 86 ? 18.670 6.346 -38.010 1.00 93.19 86 LEU A CA 1
ATOM 703 C C . LEU A 1 86 ? 19.912 7.046 -38.568 1.00 93.19 86 LEU A C 1
ATOM 705 O O . LEU A 1 86 ? 19.992 7.303 -39.762 1.00 93.19 86 LEU A O 1
ATOM 709 N N . ARG A 1 87 ? 20.890 7.348 -37.710 1.00 93.25 87 ARG A N 1
ATOM 710 C CA . ARG A 1 87 ? 22.157 7.964 -38.125 1.00 93.25 87 ARG A CA 1
ATOM 711 C C . ARG A 1 87 ? 23.131 6.978 -38.779 1.00 93.25 87 ARG A C 1
ATOM 713 O O . ARG A 1 87 ? 24.171 7.420 -39.238 1.00 93.25 87 ARG A O 1
ATOM 720 N N . GLY A 1 88 ? 22.835 5.674 -38.784 1.00 88.81 88 GLY A N 1
ATOM 721 C CA . GLY A 1 88 ? 23.758 4.640 -39.268 1.00 88.81 88 GLY A CA 1
ATOM 722 C C . GLY A 1 88 ? 24.970 4.405 -38.355 1.00 88.81 88 GLY A C 1
ATOM 723 O O . GLY A 1 88 ? 25.915 3.733 -38.747 1.00 88.81 88 GLY A O 1
ATOM 724 N N . ASN A 1 89 ? 24.950 4.928 -37.123 1.00 84.62 89 ASN A N 1
ATOM 725 C CA . ASN A 1 89 ? 26.102 4.950 -36.211 1.00 84.62 89 ASN A CA 1
ATOM 726 C C . ASN A 1 89 ? 26.123 3.751 -35.245 1.00 84.62 89 ASN A C 1
ATOM 728 O O . ASN A 1 89 ? 26.487 3.918 -34.079 1.00 84.62 89 ASN A O 1
ATOM 732 N N . LEU A 1 90 ? 25.643 2.579 -35.668 1.00 90.94 90 LEU A N 1
ATOM 733 C CA . LEU A 1 90 ? 25.611 1.385 -34.820 1.00 90.94 90 LEU A CA 1
ATOM 734 C C . LEU A 1 90 ? 26.255 0.198 -35.520 1.00 90.94 90 LEU A C 1
ATOM 736 O O . LEU A 1 90 ? 25.796 -0.237 -36.573 1.00 90.94 90 LEU A O 1
ATOM 740 N N . SER A 1 91 ? 27.265 -0.370 -34.870 1.00 93.38 91 SER A N 1
ATOM 741 C CA . SER A 1 91 ? 27.756 -1.708 -35.196 1.00 93.38 91 SER A CA 1
ATOM 742 C C . SER A 1 91 ? 26.765 -2.794 -34.737 1.00 93.38 91 SER A C 1
ATOM 744 O O . SER A 1 91 ? 25.985 -2.558 -33.807 1.00 93.38 91 SER A O 1
ATOM 746 N N . PRO A 1 92 ? 26.819 -4.016 -35.301 1.00 93.94 92 PRO A N 1
ATOM 747 C CA . PRO A 1 92 ? 26.000 -5.139 -34.836 1.00 93.94 92 PRO A CA 1
ATOM 748 C C . PRO A 1 92 ? 26.141 -5.412 -33.332 1.00 93.94 92 PRO A C 1
ATOM 750 O O . PRO A 1 92 ? 25.156 -5.683 -32.653 1.00 93.94 92 PRO A O 1
ATOM 753 N N . ILE A 1 93 ? 27.352 -5.262 -32.787 1.00 95.00 93 ILE A N 1
ATOM 754 C CA . ILE A 1 93 ? 27.620 -5.451 -31.355 1.00 95.00 93 ILE A CA 1
ATOM 755 C C . ILE A 1 93 ? 26.876 -4.402 -30.521 1.00 95.00 93 ILE A C 1
ATOM 757 O O . ILE A 1 93 ? 26.250 -4.737 -29.515 1.00 95.00 93 ILE A O 1
ATOM 761 N N . GLU A 1 94 ? 26.918 -3.131 -30.924 1.00 94.50 94 GLU A N 1
ATOM 762 C CA . GLU A 1 94 ? 26.192 -2.073 -30.217 1.00 94.50 94 GLU A CA 1
ATOM 763 C C . GLU A 1 94 ? 24.675 -2.260 -30.304 1.00 94.50 94 GLU A C 1
ATOM 765 O O . GLU A 1 94 ? 23.983 -1.982 -29.324 1.00 94.50 94 GLU A O 1
ATOM 770 N N . ILE A 1 95 ? 24.156 -2.750 -31.437 1.00 94.88 95 ILE A N 1
ATOM 771 C CA . ILE A 1 95 ? 22.734 -3.098 -31.585 1.00 94.88 95 ILE A CA 1
ATOM 772 C C . ILE A 1 95 ? 22.345 -4.134 -30.531 1.00 94.88 95 ILE A C 1
ATOM 774 O O . ILE A 1 95 ? 21.464 -3.857 -29.713 1.00 94.88 95 ILE A O 1
ATOM 778 N N . SER A 1 96 ? 23.069 -5.254 -30.463 1.00 96.38 96 SER A N 1
ATOM 779 C CA . SER A 1 96 ? 22.812 -6.300 -29.469 1.00 96.38 96 SER A CA 1
ATOM 780 C C . SER A 1 96 ? 22.902 -5.767 -28.034 1.00 96.38 96 SER A C 1
ATOM 782 O O . SER A 1 96 ? 22.096 -6.125 -27.177 1.00 96.38 96 SER A O 1
ATOM 784 N N . GLN A 1 97 ? 23.838 -4.857 -27.740 1.00 96.62 97 GLN A N 1
ATOM 785 C CA . GLN A 1 97 ? 23.926 -4.229 -26.416 1.00 96.62 97 GLN A CA 1
ATOM 786 C C . GLN A 1 97 ? 22.692 -3.380 -26.074 1.00 96.62 97 GLN A C 1
ATOM 788 O O . GLN A 1 97 ? 22.252 -3.384 -24.920 1.00 96.62 97 GLN A O 1
ATOM 793 N N . PHE A 1 98 ? 22.138 -2.634 -27.035 1.00 96.31 98 PHE A N 1
ATOM 794 C CA . PHE A 1 98 ? 20.899 -1.881 -26.830 1.00 96.31 98 PHE A CA 1
ATOM 795 C C . PHE A 1 98 ? 19.706 -2.809 -26.617 1.00 96.31 98 PHE A C 1
ATOM 797 O O . PHE A 1 98 ? 18.941 -2.585 -25.682 1.00 96.31 98 PHE A O 1
ATOM 804 N N . GLU A 1 99 ? 19.583 -3.870 -27.409 1.00 96.50 99 GLU A N 1
ATOM 805 C CA . GLU A 1 99 ? 18.517 -4.868 -27.269 1.00 96.50 99 GLU A CA 1
ATOM 806 C 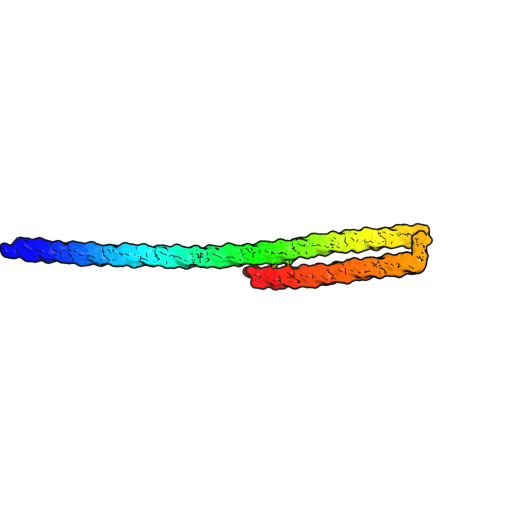C . GLU A 1 99 ? 18.554 -5.550 -25.897 1.00 96.50 99 GLU A C 1
ATOM 808 O O . GLU A 1 99 ? 17.526 -5.652 -25.221 1.00 96.50 99 GLU A O 1
ATOM 813 N N . VAL A 1 100 ? 19.746 -5.919 -25.414 1.00 98.06 100 VAL A N 1
ATOM 814 C CA . VAL A 1 100 ? 19.926 -6.461 -24.059 1.00 98.06 100 VAL A CA 1
ATOM 815 C C . VAL A 1 100 ? 19.515 -5.440 -22.994 1.00 98.06 100 VAL A C 1
ATOM 817 O O . VAL A 1 100 ? 18.837 -5.803 -22.032 1.00 98.06 100 VAL A O 1
ATOM 820 N N . LYS A 1 101 ? 19.890 -4.160 -23.135 1.00 97.88 101 LYS A N 1
ATOM 821 C CA . LYS A 1 101 ? 19.495 -3.102 -22.182 1.00 97.88 101 LYS A CA 1
ATOM 822 C C . LYS A 1 101 ? 17.982 -2.886 -22.159 1.00 97.88 101 LYS A C 1
ATOM 824 O O . LYS A 1 101 ? 17.411 -2.803 -21.075 1.00 97.88 101 LYS A O 1
ATOM 829 N N . ILE A 1 102 ? 17.350 -2.832 -23.330 1.00 98.00 102 ILE A N 1
ATOM 830 C CA . ILE A 1 102 ? 15.894 -2.716 -23.482 1.00 98.00 102 ILE A CA 1
ATOM 831 C C . ILE A 1 102 ? 15.208 -3.900 -22.799 1.00 98.00 102 ILE A C 1
ATOM 833 O O . ILE A 1 102 ? 14.335 -3.698 -21.961 1.00 98.00 102 ILE A O 1
ATOM 837 N N . THR A 1 103 ? 15.663 -5.122 -23.080 1.00 98.19 103 THR A N 1
ATOM 838 C CA . THR A 1 103 ? 15.090 -6.346 -22.5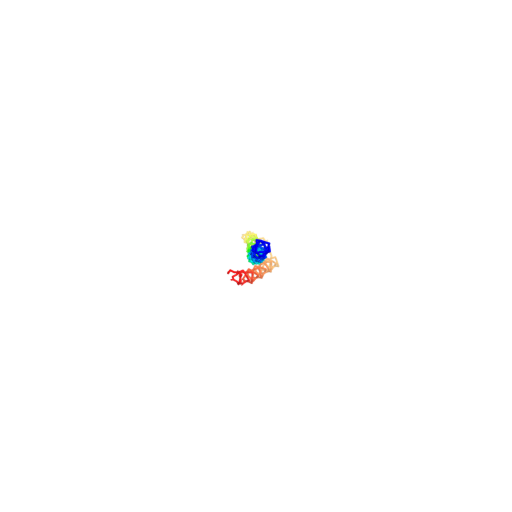04 1.00 98.19 103 THR A CA 1
ATOM 839 C C . THR A 1 103 ? 15.223 -6.365 -20.980 1.00 98.19 103 THR A C 1
ATOM 841 O O . THR A 1 103 ? 14.250 -6.627 -20.278 1.00 98.19 103 THR A O 1
ATOM 844 N N . LYS A 1 104 ? 16.402 -6.023 -20.437 1.00 98.31 104 LYS A N 1
ATOM 845 C CA . LYS A 1 104 ? 16.612 -5.917 -18.981 1.00 98.31 104 LYS A CA 1
ATOM 846 C C . LYS A 1 104 ? 15.661 -4.908 -18.339 1.00 98.31 104 LYS A C 1
ATOM 848 O O . LYS A 1 104 ? 15.096 -5.189 -17.285 1.00 98.31 104 LYS A O 1
ATOM 853 N N . GLN A 1 105 ? 15.462 -3.757 -18.976 1.00 98.12 105 GLN A N 1
ATOM 854 C CA . GLN A 1 105 ? 14.545 -2.741 -18.471 1.00 98.12 105 GLN A CA 1
ATOM 855 C C . GLN A 1 105 ? 13.082 -3.210 -18.528 1.00 98.12 105 GLN A C 1
ATOM 857 O O . GLN A 1 105 ? 12.341 -2.999 -17.572 1.00 98.12 105 GLN A O 1
ATOM 862 N N . GLN A 1 106 ? 12.673 -3.903 -19.595 1.00 98.31 106 GLN A N 1
ATOM 863 C CA . GLN A 1 106 ? 11.338 -4.504 -19.704 1.00 98.31 106 GLN A CA 1
ATOM 864 C C . GLN A 1 106 ? 11.088 -5.574 -18.632 1.00 98.31 106 GLN A C 1
ATOM 866 O O . GLN A 1 106 ? 9.992 -5.638 -18.081 1.00 98.31 106 GLN A O 1
ATOM 871 N N . LEU A 1 107 ? 12.091 -6.396 -18.300 1.00 98.38 107 LEU A N 1
ATOM 872 C CA . LEU A 1 107 ? 11.984 -7.364 -17.202 1.00 98.38 107 LEU A CA 1
ATOM 873 C C . LEU A 1 107 ? 11.791 -6.662 -15.853 1.00 98.38 107 LEU A C 1
ATOM 875 O O . LEU A 1 107 ? 10.879 -7.018 -15.113 1.00 98.38 107 LEU A O 1
ATOM 879 N N . LYS A 1 108 ? 12.570 -5.609 -15.578 1.00 98.00 108 LYS A N 1
ATOM 880 C CA . LYS A 1 108 ? 12.410 -4.788 -14.368 1.00 98.00 108 LYS A CA 1
ATOM 881 C C . LYS A 1 108 ? 11.006 -4.180 -14.264 1.00 98.00 108 LYS A C 1
ATOM 883 O O . LYS A 1 108 ? 10.425 -4.163 -13.184 1.00 98.00 108 LYS A O 1
ATOM 888 N N . ILE A 1 109 ? 10.449 -3.695 -15.376 1.00 98.50 109 ILE A N 1
ATOM 889 C CA . ILE A 1 109 ? 9.072 -3.180 -15.432 1.00 98.50 109 ILE A CA 1
ATOM 890 C C . ILE A 1 109 ? 8.070 -4.272 -15.032 1.00 98.50 109 ILE A C 1
ATOM 892 O O . ILE A 1 109 ? 7.266 -4.041 -14.133 1.00 98.50 109 ILE A O 1
ATOM 896 N N . LYS A 1 110 ? 8.178 -5.483 -15.597 1.00 98.31 110 LYS A N 1
ATOM 897 C CA . LYS A 1 110 ? 7.300 -6.619 -15.250 1.00 98.31 110 LYS A CA 1
ATOM 898 C C . LYS A 1 110 ? 7.394 -7.034 -13.778 1.00 98.31 110 LYS A C 1
ATOM 900 O O . LYS A 1 110 ? 6.391 -7.405 -13.165 1.00 98.31 110 LYS A O 1
ATOM 905 N N . GLU A 1 111 ? 8.592 -6.988 -13.198 1.00 98.12 111 GLU A N 1
ATOM 906 C CA . GLU A 1 111 ? 8.792 -7.244 -11.767 1.00 98.12 111 GLU A CA 1
ATOM 907 C C . GLU A 1 111 ? 8.059 -6.202 -10.912 1.00 98.12 111 GLU A C 1
ATOM 909 O O . GLU A 1 111 ? 7.332 -6.566 -9.986 1.00 98.12 111 GLU A O 1
ATOM 914 N N . ILE A 1 112 ? 8.175 -4.916 -11.264 1.00 98.12 112 ILE A N 1
ATOM 915 C CA . ILE A 1 112 ? 7.470 -3.829 -10.572 1.00 98.12 112 ILE A CA 1
ATOM 916 C C . ILE A 1 112 ? 5.950 -3.977 -10.726 1.00 98.12 112 ILE A C 1
ATOM 918 O O . ILE A 1 112 ? 5.231 -3.844 -9.739 1.00 98.12 112 ILE A O 1
ATOM 922 N N . GLU A 1 113 ? 5.444 -4.297 -11.919 1.00 97.75 113 GLU A N 1
ATOM 923 C CA . GLU A 1 113 ? 4.01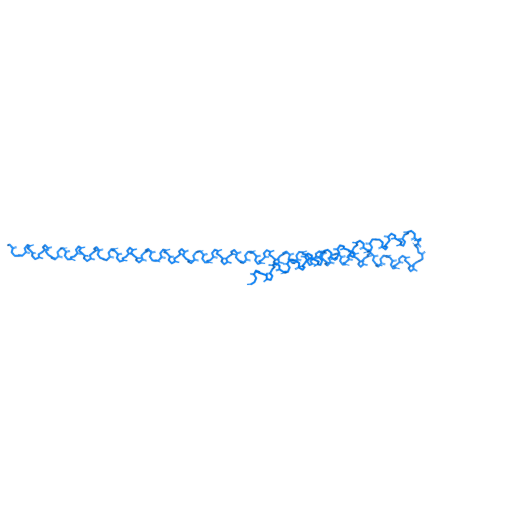4 -4.559 -12.154 1.00 97.75 113 GLU A CA 1
ATOM 924 C C . GLU A 1 113 ? 3.499 -5.704 -11.272 1.00 97.75 113 GLU A C 1
ATOM 926 O O . GLU A 1 113 ? 2.445 -5.596 -10.643 1.00 97.75 113 GLU A O 1
ATOM 931 N N . THR A 1 114 ? 4.280 -6.778 -11.148 1.00 97.75 114 THR A N 1
ATOM 932 C CA . THR A 1 114 ? 3.957 -7.902 -10.259 1.00 97.75 114 THR A CA 1
ATOM 933 C C . THR A 1 114 ? 3.909 -7.464 -8.792 1.00 97.75 114 THR A C 1
ATOM 935 O O . THR A 1 114 ? 3.022 -7.878 -8.039 1.00 97.75 114 THR A O 1
ATOM 938 N N . ASP A 1 115 ? 4.842 -6.615 -8.365 1.00 96.75 115 ASP A N 1
ATOM 939 C CA . ASP A 1 115 ? 4.864 -6.065 -7.010 1.00 96.75 115 ASP A CA 1
ATOM 940 C C . ASP A 1 115 ? 3.695 -5.112 -6.735 1.00 96.75 115 ASP A C 1
ATOM 942 O O . ASP A 1 115 ? 3.155 -5.130 -5.624 1.00 96.75 115 ASP A O 1
ATOM 946 N N . ILE A 1 116 ? 3.271 -4.324 -7.729 1.00 97.56 116 ILE A N 1
ATOM 947 C CA . ILE A 1 116 ? 2.061 -3.493 -7.658 1.00 97.56 116 ILE A CA 1
ATOM 948 C C . ILE A 1 116 ? 0.841 -4.384 -7.460 1.00 97.56 116 ILE A C 1
ATOM 950 O O . ILE A 1 116 ? 0.088 -4.154 -6.519 1.00 97.56 116 ILE A O 1
ATOM 954 N N . LEU A 1 117 ? 0.676 -5.439 -8.265 1.00 96.88 117 LEU A N 1
ATOM 955 C CA . LEU A 1 117 ? -0.446 -6.373 -8.125 1.00 96.88 117 LEU A CA 1
ATOM 956 C C . LEU A 1 117 ? -0.490 -6.997 -6.725 1.00 96.88 117 LEU A C 1
ATOM 958 O O . LEU A 1 117 ? -1.540 -7.022 -6.085 1.00 96.88 117 LEU A O 1
ATOM 962 N N . LYS A 1 118 ? 0.656 -7.441 -6.197 1.00 96.06 118 LYS A N 1
ATOM 963 C CA . LYS A 1 118 ? 0.745 -7.976 -4.828 1.00 96.06 118 LYS A CA 1
ATOM 964 C C . LYS A 1 118 ? 0.427 -6.921 -3.765 1.00 96.06 118 LYS A C 1
ATOM 966 O O . LYS A 1 118 ? -0.155 -7.257 -2.733 1.00 96.06 118 LYS A O 1
ATOM 971 N N . ALA A 1 119 ? 0.851 -5.673 -3.962 1.00 95.12 119 ALA A N 1
ATOM 972 C CA . ALA A 1 119 ? 0.556 -4.577 -3.043 1.00 95.12 119 ALA A CA 1
ATOM 973 C C . ALA A 1 119 ? -0.935 -4.212 -3.071 1.00 95.12 119 ALA A C 1
ATOM 975 O O . ALA A 1 119 ? -1.531 -4.078 -2.004 1.00 95.12 119 ALA A O 1
ATOM 976 N N . GLN A 1 120 ? -1.539 -4.158 -4.259 1.00 94.75 120 GLN A N 1
ATOM 977 C CA . GLN A 1 120 ? -2.960 -3.891 -4.454 1.00 94.75 120 GLN A CA 1
ATOM 978 C C . GLN A 1 120 ? -3.814 -4.987 -3.814 1.00 94.75 120 GLN A C 1
ATOM 980 O O . GLN A 1 120 ? -4.646 -4.690 -2.970 1.00 94.75 120 GLN A O 1
ATOM 985 N N . GLN A 1 121 ? -3.503 -6.264 -4.059 1.00 95.75 121 GLN A N 1
ATOM 986 C CA . GLN A 1 121 ? -4.192 -7.386 -3.408 1.00 95.75 121 GLN A CA 1
ATOM 987 C C . GLN A 1 121 ? -4.123 -7.336 -1.875 1.00 95.75 121 GLN A C 1
ATOM 989 O O . GLN A 1 121 ? -5.021 -7.829 -1.195 1.00 95.75 121 GLN A O 1
ATOM 994 N N . LYS A 1 122 ? -3.034 -6.807 -1.302 1.00 93.12 122 LYS A N 1
ATOM 995 C CA . LYS A 1 122 ? -2.925 -6.613 0.151 1.00 93.12 122 LYS A CA 1
ATOM 996 C C . LYS A 1 122 ? -3.768 -5.437 0.624 1.00 93.12 122 LYS A C 1
ATOM 998 O O . LYS A 1 122 ? -4.377 -5.550 1.680 1.00 93.12 122 LYS A O 1
ATOM 1003 N N . PHE A 1 123 ? -3.790 -4.346 -0.132 1.00 93.62 123 PHE A N 1
ATOM 1004 C CA . PHE A 1 123 ? -4.623 -3.186 0.153 1.00 93.62 123 PHE A CA 1
ATOM 1005 C C . PHE A 1 123 ? -6.116 -3.534 0.093 1.00 93.62 123 PHE A C 1
ATOM 1007 O O . PHE A 1 123 ? -6.828 -3.268 1.055 1.00 93.62 123 PHE A O 1
ATOM 1014 N N . ASP A 1 124 ? -6.561 -4.234 -0.951 1.00 93.69 124 ASP A N 1
ATOM 1015 C CA . ASP A 1 124 ? -7.964 -4.626 -1.140 1.00 93.69 124 ASP A CA 1
ATOM 1016 C C . ASP A 1 124 ? -8.473 -5.527 -0.000 1.00 93.69 124 ASP A C 1
ATOM 1018 O O . ASP A 1 124 ? -9.634 -5.460 0.381 1.00 93.69 124 ASP A O 1
ATOM 1022 N N . LYS A 1 125 ? -7.597 -6.343 0.606 1.00 94.12 125 LYS A N 1
ATOM 1023 C CA . LYS A 1 125 ? -7.932 -7.172 1.783 1.00 94.12 125 LYS A CA 1
ATOM 1024 C C . LYS A 1 125 ? -8.119 -6.372 3.076 1.00 94.12 125 LYS A C 1
ATOM 1026 O O . LYS A 1 125 ? -8.590 -6.934 4.064 1.00 94.12 125 LYS A O 1
ATOM 1031 N N . LEU A 1 126 ? -7.665 -5.121 3.115 1.00 90.94 126 LEU A N 1
ATOM 1032 C CA . LEU A 1 126 ? -7.734 -4.257 4.296 1.00 90.94 126 LEU A CA 1
ATOM 1033 C C . LEU A 1 126 ? -8.936 -3.309 4.270 1.00 90.94 126 LEU A C 1
ATOM 1035 O O . LEU A 1 126 ? -9.282 -2.775 5.329 1.00 90.94 126 LEU A O 1
ATOM 1039 N N . GLN A 1 127 ? -9.550 -3.099 3.103 1.00 80.94 127 GLN A N 1
ATOM 1040 C CA . GLN A 1 127 ? -10.763 -2.296 2.944 1.00 80.94 127 GLN A CA 1
ATOM 1041 C C . GLN A 1 127 ? -11.972 -3.087 3.456 1.00 80.94 127 GLN A C 1
ATOM 1043 O O . GLN A 1 127 ? -12.567 -2.622 4.466 1.00 80.94 127 GLN A O 1
#

Secondary structure (DSSP, 8-state):
-HHHHHHHHHHHHHHHHHHHHHHHHHHHHHHHHHHHHHHHHHHHHHHHHHHHHHHHHHHHHHHHHHHHHHHHHHHHHHHHHHHHHHTT---HHHHHHHHHHHHHHHHHHHHHHHHHHHHHHHHHTT-

Foldseek 3Di:
DVVVVVVVVVVVVVVVVVVVVVVVVVVVVVVVVVVVVVVVVVVVVVVVLVVQLVVLVVQLVVLVVVLVVLVVVLVVLVVVLVVCVVVVNDDPVNNVVSVVVNVVSVVVSVVSVVSSVVSVVSSVVSD

pLDDT: mean 94.37, std 6.06, range [59.44, 98.5]